Protein AF-A0A7T5BMC9-F1 (afdb_monomer_lite)

Structure (mmCIF, N/CA/C/O backbone):
data_AF-A0A7T5BMC9-F1
#
_entry.id   AF-A0A7T5BMC9-F1
#
loop_
_atom_site.group_PDB
_atom_site.id
_atom_site.type_symbol
_atom_site.label_atom_id
_atom_site.label_alt_id
_atom_site.label_comp_id
_atom_site.label_asym_id
_atom_site.label_entity_id
_atom_site.label_seq_id
_atom_site.pdbx_PDB_ins_code
_atom_site.Cartn_x
_atom_site.Cartn_y
_atom_site.Cartn_z
_atom_site.occupancy
_atom_site.B_iso_or_equiv
_atom_site.auth_seq_id
_atom_site.auth_comp_id
_atom_site.auth_asym_id
_atom_site.auth_atom_id
_atom_site.pdbx_PDB_model_num
ATOM 1 N N . GLU A 1 1 ? 11.135 18.7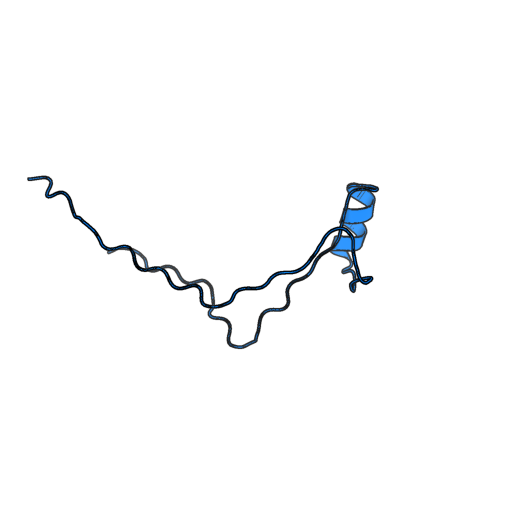11 -38.280 1.00 44.47 1 GLU A N 1
ATOM 2 C CA . GLU A 1 1 ? 11.043 17.241 -38.289 1.00 44.47 1 GLU A CA 1
ATOM 3 C C . GLU A 1 1 ? 10.759 16.806 -36.862 1.00 44.47 1 GLU A C 1
ATOM 5 O O . GLU A 1 1 ? 11.651 16.413 -36.128 1.00 44.47 1 GLU A O 1
ATOM 10 N N . GLU A 1 2 ? 9.523 17.030 -36.424 1.00 44.84 2 GLU A N 1
ATOM 11 C CA . GLU A 1 2 ? 9.001 16.405 -35.212 1.00 44.84 2 GLU A CA 1
ATOM 12 C C . GLU A 1 2 ? 8.349 15.123 -35.707 1.00 44.84 2 GLU A C 1
ATOM 14 O O . GLU A 1 2 ? 7.173 15.112 -36.059 1.00 44.84 2 GLU A O 1
ATOM 19 N N . ASP A 1 3 ? 9.170 14.089 -35.892 1.00 47.50 3 ASP A N 1
ATOM 20 C CA . ASP A 1 3 ? 8.652 12.757 -36.170 1.00 47.50 3 ASP A CA 1
ATOM 21 C C . ASP A 1 3 ? 7.721 12.392 -35.013 1.00 47.50 3 ASP A C 1
ATOM 23 O O . ASP A 1 3 ? 8.130 12.349 -33.849 1.00 47.50 3 ASP A O 1
ATOM 27 N N . GLU A 1 4 ? 6.450 12.182 -35.338 1.00 54.22 4 GLU A N 1
ATOM 28 C CA . GLU A 1 4 ? 5.456 11.621 -34.440 1.00 54.22 4 GLU A CA 1
ATOM 29 C C . GLU A 1 4 ? 5.965 10.248 -33.992 1.00 54.22 4 GLU A C 1
ATOM 31 O O . GLU A 1 4 ? 5.776 9.234 -34.667 1.00 54.22 4 GL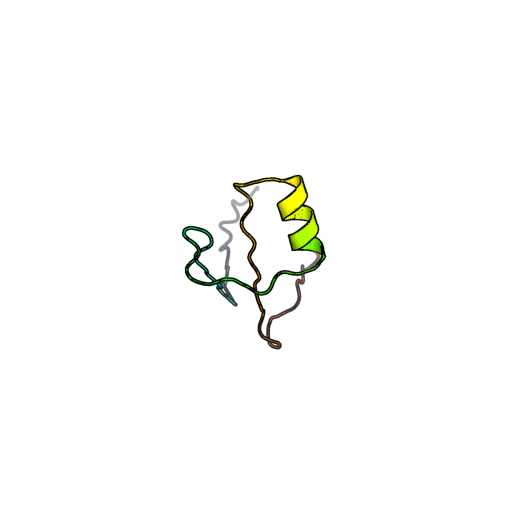U A O 1
ATOM 36 N N . VAL A 1 5 ? 6.671 10.201 -32.858 1.00 58.00 5 VAL A N 1
ATOM 37 C CA . VAL A 1 5 ? 7.124 8.943 -32.273 1.00 58.00 5 VAL A CA 1
ATOM 38 C C . VAL A 1 5 ? 5.874 8.185 -31.845 1.00 58.00 5 VAL A C 1
ATOM 40 O O . VAL A 1 5 ? 5.349 8.376 -30.747 1.00 58.00 5 VAL A O 1
ATOM 43 N N . MET A 1 6 ? 5.393 7.299 -32.716 1.00 61.50 6 MET A N 1
ATOM 44 C CA . MET A 1 6 ? 4.465 6.228 -32.370 1.00 61.50 6 MET A CA 1
ATOM 45 C C . MET A 1 6 ? 5.182 5.257 -31.421 1.00 61.50 6 MET A C 1
ATOM 47 O O . MET A 1 6 ? 5.624 4.174 -31.800 1.00 61.50 6 MET A O 1
ATOM 51 N N . GLY A 1 7 ? 5.364 5.679 -30.171 1.00 65.75 7 GLY A N 1
ATOM 52 C CA . GLY A 1 7 ? 5.988 4.884 -29.126 1.00 65.75 7 GLY A CA 1
ATOM 53 C C . GLY A 1 7 ? 5.032 3.802 -28.635 1.00 65.75 7 GLY A C 1
ATOM 54 O O . GLY A 1 7 ? 3.927 4.091 -28.175 1.00 65.75 7 GLY A O 1
ATOM 55 N N . LEU A 1 8 ? 5.464 2.543 -28.685 1.00 73.12 8 LEU A N 1
ATOM 56 C CA . LEU A 1 8 ? 4.766 1.450 -28.016 1.00 73.12 8 LEU A CA 1
ATOM 57 C C . LEU A 1 8 ? 5.024 1.550 -26.507 1.00 73.12 8 LEU A C 1
ATOM 59 O O . LEU A 1 8 ? 6.148 1.363 -26.043 1.00 73.12 8 LEU A O 1
ATOM 63 N N . LYS A 1 9 ? 3.982 1.838 -25.721 1.00 76.94 9 LYS A N 1
ATOM 64 C CA . LYS A 1 9 ? 4.051 1.791 -24.255 1.00 76.94 9 LYS A CA 1
ATOM 65 C C . LYS A 1 9 ? 3.803 0.360 -23.783 1.00 76.94 9 LYS A C 1
ATOM 67 O O . LYS A 1 9 ? 2.693 -0.148 -23.907 1.00 76.94 9 LYS A O 1
ATOM 72 N N . PHE A 1 10 ? 4.818 -0.272 -23.200 1.00 81.44 10 PHE A N 1
ATOM 73 C CA . PHE A 1 10 ? 4.666 -1.556 -22.520 1.00 81.44 10 PHE A CA 1
ATOM 74 C C . PHE A 1 10 ? 4.417 -1.343 -21.023 1.00 81.44 10 PHE A C 1
ATOM 76 O O . PHE A 1 10 ? 5.086 -0.536 -20.380 1.00 81.44 10 PHE A O 1
ATOM 83 N N . SER A 1 11 ? 3.455 -2.077 -20.466 1.00 87.00 11 SER A N 1
ATOM 84 C CA . SER A 1 11 ? 3.179 -2.124 -19.031 1.00 87.00 11 SER A CA 1
ATOM 85 C C . SER A 1 11 ? 2.847 -3.558 -18.648 1.00 87.00 11 SER A C 1
ATOM 87 O O . SER A 1 11 ? 2.096 -4.227 -19.359 1.00 87.00 11 SER A O 1
ATOM 89 N N . LYS A 1 12 ? 3.394 -4.029 -17.528 1.00 87.75 12 LYS A N 1
ATOM 90 C CA . LYS A 1 12 ? 3.096 -5.349 -16.973 1.00 87.75 12 LYS A CA 1
ATOM 91 C C . LYS A 1 12 ? 2.687 -5.206 -15.516 1.00 87.75 12 LYS A C 1
ATOM 93 O O . LYS A 1 12 ? 3.451 -4.694 -14.702 1.00 87.75 12 LYS A O 1
ATOM 98 N N . GLU A 1 13 ? 1.504 -5.708 -15.190 1.00 89.94 13 GLU A N 1
ATOM 99 C CA . GLU A 1 13 ? 1.051 -5.846 -13.810 1.00 89.94 13 GLU A CA 1
ATOM 100 C C . GLU A 1 13 ? 1.765 -7.047 -13.185 1.00 89.94 13 GLU A C 1
ATOM 102 O O . GLU A 1 13 ? 1.587 -8.189 -13.607 1.00 89.94 13 GLU A O 1
ATOM 107 N N . MET A 1 14 ? 2.651 -6.781 -12.225 1.00 88.88 14 MET A N 1
ATOM 108 C CA . MET A 1 14 ? 3.470 -7.826 -11.600 1.00 88.88 14 MET A CA 1
ATOM 109 C C . MET A 1 14 ? 2.736 -8.520 -10.450 1.00 88.88 14 MET A C 1
ATOM 111 O O . MET A 1 14 ? 2.870 -9.728 -10.280 1.00 88.88 14 MET A O 1
ATOM 115 N N . ILE A 1 15 ? 1.978 -7.761 -9.653 1.00 89.25 15 ILE A N 1
ATOM 116 C CA . ILE A 1 15 ? 1.216 -8.247 -8.497 1.00 89.25 15 ILE A CA 1
ATOM 117 C C . ILE A 1 15 ? -0.104 -7.478 -8.455 1.00 89.25 15 ILE A C 1
ATOM 119 O O . ILE A 1 15 ? -0.097 -6.249 -8.507 1.00 89.25 15 ILE A O 1
ATOM 123 N N . ILE A 1 16 ? -1.218 -8.200 -8.331 1.00 90.25 16 ILE A N 1
ATOM 124 C CA . ILE A 1 16 ? -2.559 -7.634 -8.166 1.00 90.25 16 ILE A CA 1
ATOM 125 C C . ILE A 1 16 ? -3.123 -8.159 -6.847 1.00 90.25 16 ILE A C 1
ATOM 127 O O . ILE A 1 16 ? -3.142 -9.367 -6.617 1.00 90.25 16 ILE A O 1
ATOM 131 N N . ALA A 1 17 ? -3.577 -7.253 -5.985 1.00 90.25 17 ALA A N 1
ATOM 132 C CA . ALA A 1 17 ? -4.244 -7.585 -4.733 1.00 90.25 17 ALA A CA 1
ATOM 133 C C . ALA A 1 17 ? -5.601 -6.877 -4.679 1.00 90.25 17 ALA A C 1
ATOM 135 O O . ALA A 1 17 ? -5.704 -5.692 -4.992 1.00 90.25 17 ALA A O 1
ATOM 136 N N . GLY A 1 18 ? -6.639 -7.610 -4.280 1.00 90.25 18 GLY A N 1
ATOM 137 C CA . GLY A 1 18 ? -7.998 -7.101 -4.131 1.00 90.25 18 GLY A CA 1
ATOM 138 C C . GLY A 1 18 ? -8.611 -7.581 -2.822 1.00 90.25 18 GLY A C 1
ATOM 139 O O . GLY A 1 18 ? -8.269 -8.654 -2.328 1.00 90.25 18 GLY A O 1
ATOM 140 N N . GLY A 1 19 ? -9.505 -6.777 -2.256 1.00 88.69 19 GLY A N 1
ATOM 141 C CA . GLY A 1 19 ? -10.221 -7.104 -1.029 1.00 88.69 19 GLY A CA 1
ATOM 142 C C . GLY A 1 19 ? -11.478 -6.255 -0.889 1.00 88.69 19 GLY A C 1
ATOM 143 O O . GLY A 1 19 ? -11.489 -5.084 -1.272 1.00 88.69 19 GLY A O 1
ATOM 144 N N . GLN A 1 20 ? -12.541 -6.852 -0.358 1.00 89.88 20 GLN A N 1
ATOM 145 C CA . GLN A 1 20 ? -13.795 -6.161 -0.079 1.00 89.88 20 GLN A CA 1
ATOM 146 C C . GLN A 1 20 ? -13.664 -5.374 1.228 1.00 89.88 20 GLN A C 1
ATOM 148 O O . GLN A 1 20 ? -13.459 -5.951 2.293 1.00 89.88 20 GLN A O 1
ATOM 153 N N . VAL A 1 21 ? -13.764 -4.047 1.145 1.00 89.06 21 VAL A N 1
ATOM 154 C CA . VAL A 1 21 ? -13.665 -3.164 2.321 1.00 89.06 21 VAL A CA 1
ATOM 155 C C . VAL A 1 21 ? -15.032 -2.996 2.994 1.00 89.06 21 VAL A C 1
ATOM 157 O O . VAL A 1 21 ? -15.122 -2.986 4.220 1.00 89.06 21 VAL A O 1
ATOM 160 N N . VAL A 1 22 ? -16.105 -2.896 2.200 1.00 89.56 22 VAL A N 1
ATOM 161 C CA . VAL A 1 22 ? -17.493 -2.769 2.671 1.00 89.56 22 VAL A CA 1
ATOM 162 C C . VAL A 1 22 ? -18.430 -3.551 1.734 1.00 89.56 22 VAL A C 1
ATOM 164 O O . VAL A 1 22 ? -18.292 -3.397 0.520 1.00 89.56 22 VAL A O 1
ATOM 167 N N . PRO A 1 23 ? -19.401 -4.334 2.250 1.00 88.25 23 PRO A N 1
ATOM 168 C CA . PRO A 1 23 ? -19.553 -4.717 3.655 1.00 88.25 23 PRO A CA 1
ATOM 169 C C . PRO A 1 23 ? -18.366 -5.572 4.113 1.00 88.25 23 PRO A C 1
ATOM 171 O O . PRO A 1 23 ? -17.780 -6.306 3.327 1.00 88.25 23 PRO A O 1
ATOM 174 N N . MET A 1 24 ? -17.955 -5.417 5.368 1.00 81.94 24 MET A N 1
ATOM 175 C CA . MET A 1 24 ? -16.758 -6.084 5.872 1.00 81.94 24 MET A CA 1
ATOM 176 C C . MET A 1 24 ? -17.107 -7.517 6.293 1.00 81.94 24 MET A C 1
ATOM 178 O O . MET A 1 24 ? -17.859 -7.706 7.249 1.00 81.94 24 MET A O 1
ATOM 182 N N . ASP A 1 25 ? -16.566 -8.513 5.590 1.00 77.62 25 ASP A N 1
ATOM 183 C CA . ASP A 1 25 ? -16.910 -9.926 5.823 1.00 77.62 25 ASP A CA 1
ATOM 184 C C . ASP A 1 25 ? -16.280 -10.493 7.109 1.00 77.62 25 ASP A C 1
ATOM 186 O O . ASP A 1 25 ? -16.833 -11.390 7.745 1.00 77.62 25 ASP A O 1
ATOM 190 N N . SER A 1 26 ? -15.123 -9.967 7.526 1.00 79.00 26 SER A N 1
ATOM 191 C CA . SER A 1 26 ? -14.411 -10.387 8.739 1.00 79.00 26 SER A CA 1
ATOM 192 C C . SER A 1 26 ? -13.743 -9.199 9.428 1.00 79.00 26 SER A C 1
ATOM 194 O O . SER A 1 26 ? -13.451 -8.195 8.789 1.00 79.00 26 SER A O 1
ATOM 196 N N . LYS A 1 27 ? -13.512 -9.279 10.747 1.00 77.50 27 LYS A N 1
ATOM 197 C CA . LYS A 1 27 ? -12.807 -8.221 11.489 1.00 77.50 27 LYS A CA 1
ATOM 198 C C . LYS A 1 27 ? -11.298 -8.329 11.229 1.00 77.50 27 LYS A C 1
ATOM 200 O O . LYS A 1 27 ? -10.704 -9.287 11.722 1.00 77.50 27 LYS A O 1
ATOM 205 N N . PRO A 1 28 ? -10.674 -7.383 10.501 1.00 81.12 28 PRO A N 1
ATOM 206 C CA . PRO A 1 28 ? -9.240 -7.415 10.263 1.00 81.12 28 PRO A CA 1
ATOM 207 C C . PRO A 1 28 ? -8.476 -7.061 11.540 1.00 81.12 28 PRO A C 1
ATOM 209 O O . PRO A 1 28 ? -8.992 -6.377 12.428 1.00 81.12 28 PRO A O 1
ATOM 212 N N . GLU A 1 29 ? -7.219 -7.490 11.613 1.00 86.06 29 GLU A N 1
ATOM 213 C CA . GLU A 1 29 ? -6.297 -7.006 12.636 1.00 86.06 29 GLU A CA 1
ATOM 214 C C . GLU A 1 29 ? -6.014 -5.517 12.414 1.00 86.06 29 GLU A C 1
ATOM 216 O O . GLU A 1 29 ? -5.629 -5.089 11.323 1.00 86.06 29 GLU A O 1
ATOM 221 N N . ILE A 1 30 ? -6.237 -4.715 13.456 1.00 90.94 30 ILE A N 1
ATOM 222 C CA . ILE A 1 30 ? -6.157 -3.256 13.384 1.00 90.94 30 ILE A CA 1
ATOM 223 C C . ILE A 1 30 ? -4.839 -2.793 13.996 1.00 90.94 30 ILE A C 1
ATOM 225 O O . ILE A 1 30 ? -4.522 -3.099 15.146 1.00 90.94 30 ILE A O 1
ATOM 229 N N . THR A 1 31 ? -4.094 -1.979 13.257 1.00 94.75 31 THR A N 1
ATOM 230 C CA . THR A 1 31 ? -2.870 -1.350 13.768 1.00 94.75 31 THR A CA 1
ATOM 231 C C . THR A 1 31 ? -3.180 -0.182 14.716 1.00 94.75 31 THR A C 1
ATOM 233 O O . THR A 1 31 ? -4.251 0.435 14.679 1.00 94.75 31 THR A O 1
ATOM 236 N N . THR A 1 32 ? -2.208 0.214 15.543 1.00 94.81 32 THR A N 1
ATOM 237 C CA . THR A 1 32 ? -2.342 1.381 16.439 1.00 94.81 32 THR A CA 1
ATOM 238 C C . THR A 1 32 ? -2.695 2.667 15.679 1.00 94.81 32 THR A C 1
ATOM 240 O O . THR A 1 32 ? -3.443 3.506 16.186 1.00 94.81 32 THR A O 1
ATOM 243 N N . ILE A 1 33 ? -2.183 2.831 14.453 1.00 95.38 33 ILE A N 1
ATOM 244 C CA . ILE A 1 33 ? -2.482 3.989 13.596 1.00 95.38 33 ILE A CA 1
ATOM 245 C C . ILE A 1 33 ? -3.929 3.930 13.107 1.00 95.38 33 ILE A C 1
ATOM 247 O O . ILE A 1 33 ? -4.655 4.913 13.255 1.00 95.38 33 ILE A O 1
ATOM 251 N N . GLN A 1 34 ? -4.373 2.783 12.591 1.00 94.06 34 GLN A N 1
ATOM 252 C CA . GLN A 1 34 ? -5.756 2.608 12.144 1.00 94.06 34 GLN A CA 1
ATOM 253 C C . GLN A 1 34 ? -6.742 2.853 13.294 1.00 94.06 34 GLN A C 1
ATOM 255 O O . GLN A 1 34 ? -7.706 3.584 13.109 1.00 94.06 34 GLN A O 1
ATOM 260 N N . THR A 1 35 ? -6.450 2.387 14.514 1.00 93.19 35 THR A N 1
ATOM 261 C CA . THR A 1 35 ? -7.280 2.678 15.701 1.00 93.19 35 THR A CA 1
ATOM 262 C C . THR A 1 35 ? -7.460 4.183 15.938 1.00 93.19 35 THR A C 1
ATOM 264 O O . THR A 1 35 ? -8.558 4.642 16.260 1.00 93.19 35 THR A O 1
ATOM 267 N N . LYS A 1 36 ? -6.395 4.979 15.779 1.00 95.44 36 LYS A N 1
ATOM 268 C CA . LYS A 1 36 ? -6.470 6.444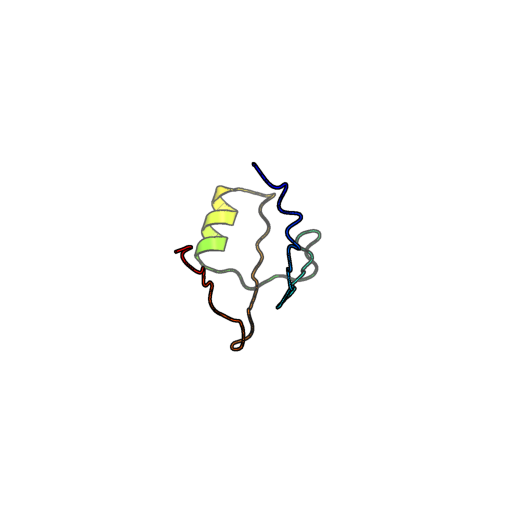 15.914 1.00 95.44 36 LYS A CA 1
ATOM 269 C C . LYS A 1 36 ? -7.275 7.077 14.777 1.00 95.44 36 LYS A C 1
ATOM 271 O O . LYS A 1 36 ? -8.032 8.011 15.028 1.00 95.44 36 LYS A O 1
ATOM 276 N N . LEU A 1 37 ? -7.125 6.575 13.551 1.00 95.12 37 LEU A N 1
ATOM 277 C CA . LEU A 1 37 ? -7.857 7.068 12.383 1.00 95.12 37 LEU A CA 1
ATOM 278 C C . LEU A 1 37 ? -9.353 6.772 12.480 1.00 95.12 37 LEU A C 1
ATOM 280 O O . LEU A 1 37 ? -10.142 7.679 12.246 1.00 95.12 37 LEU A O 1
ATOM 284 N N . LEU A 1 38 ? -9.741 5.571 12.913 1.00 93.25 38 LEU A N 1
ATOM 285 C CA . LEU A 1 38 ? -11.144 5.208 13.134 1.00 93.25 38 LEU A CA 1
ATOM 286 C C . LEU A 1 38 ? -11.813 6.163 14.131 1.00 93.25 38 LEU A C 1
ATOM 288 O O . LEU A 1 38 ? -12.875 6.710 13.854 1.00 93.25 38 LEU A O 1
ATOM 292 N N . LYS A 1 39 ? -11.138 6.464 15.249 1.00 93.19 39 LYS A N 1
ATOM 293 C CA . LYS A 1 39 ? -11.637 7.435 16.239 1.00 93.19 39 LYS A CA 1
ATOM 294 C C . LYS A 1 39 ? -11.753 8.858 15.687 1.00 93.19 39 LYS A C 1
ATOM 296 O O . LYS A 1 39 ? -12.614 9.607 16.132 1.00 93.19 39 LYS A O 1
ATOM 301 N N . LYS A 1 40 ? -10.866 9.251 14.768 1.00 95.62 40 LYS A N 1
ATOM 302 C CA . LYS A 1 40 ? -10.835 10.603 14.192 1.00 95.62 40 LYS A CA 1
ATOM 303 C C . LYS A 1 40 ? -11.852 10.789 13.062 1.00 95.62 40 LYS A C 1
ATOM 305 O O . LYS A 1 40 ? -12.366 11.889 12.900 1.00 95.62 40 LYS A O 1
ATOM 310 N N . LEU A 1 41 ? -12.080 9.750 12.263 1.00 93.56 41 LEU A N 1
ATOM 311 C CA . LEU A 1 41 ? -12.891 9.797 11.043 1.00 93.56 41 LEU A CA 1
ATOM 312 C C . LEU A 1 41 ? -14.354 9.382 11.277 1.00 93.56 41 LEU A C 1
ATOM 314 O O . LEU A 1 41 ? -15.208 9.734 10.468 1.00 93.56 41 LEU A O 1
ATOM 318 N N . GLY A 1 42 ? -14.651 8.698 12.386 1.00 89.75 42 GLY A N 1
ATOM 319 C CA . GLY A 1 42 ? -16.013 8.334 12.782 1.00 89.75 42 GLY A CA 1
ATOM 320 C C . GLY A 1 42 ? -16.546 7.075 12.092 1.00 89.75 42 GLY A C 1
ATOM 321 O O . GLY A 1 42 ? -15.783 6.239 11.611 1.00 89.75 42 GLY A O 1
ATOM 322 N N . ASP A 1 43 ? -17.873 6.942 12.058 1.00 87.50 43 ASP A N 1
ATOM 323 C CA . ASP A 1 43 ? -18.576 5.672 11.802 1.00 87.50 43 ASP A CA 1
ATOM 324 C C . ASP A 1 43 ? -18.434 5.114 10.374 1.00 87.50 43 ASP A C 1
ATOM 326 O O . ASP A 1 43 ? -18.654 3.927 10.150 1.00 87.50 43 ASP A O 1
ATOM 330 N N . ASN A 1 44 ? -18.022 5.944 9.412 1.00 89.44 44 ASN A N 1
ATOM 331 C CA . ASN A 1 44 ? -17.813 5.542 8.013 1.00 89.44 44 ASN A CA 1
ATOM 332 C C . ASN A 1 44 ? -16.338 5.258 7.684 1.00 89.44 44 ASN A C 1
ATOM 334 O O . ASN A 1 44 ? -15.928 5.317 6.523 1.00 89.44 44 ASN A O 1
ATOM 338 N N . ALA A 1 45 ? -15.513 5.003 8.699 1.00 92.12 45 ALA A N 1
ATOM 339 C CA . ALA A 1 45 ? -14.114 4.653 8.523 1.00 92.12 45 ALA A CA 1
ATOM 340 C C . ALA A 1 45 ? -13.933 3.130 8.583 1.00 92.12 45 ALA A C 1
ATOM 342 O O . ALA A 1 45 ? -14.259 2.493 9.583 1.00 92.12 45 ALA A O 1
ATOM 343 N N . TYR A 1 46 ? -13.369 2.554 7.521 1.00 91.38 46 TYR A N 1
ATOM 344 C CA . TYR A 1 46 ? -13.196 1.108 7.379 1.00 91.38 46 TYR A CA 1
ATOM 345 C C . TYR A 1 46 ? -11.710 0.770 7.205 1.00 91.38 46 TYR A C 1
ATOM 347 O O . TYR A 1 46 ? -11.072 1.286 6.283 1.00 91.38 46 TYR A O 1
ATOM 355 N N . PRO A 1 47 ? -11.119 -0.045 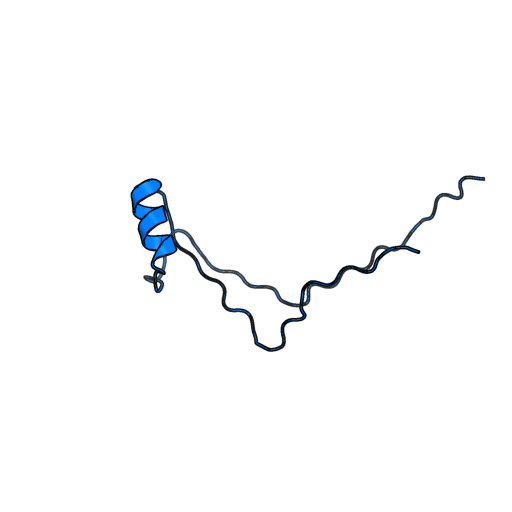8.094 1.00 91.75 47 PRO A N 1
ATOM 356 C CA . PRO A 1 47 ? -9.707 -0.389 8.011 1.00 91.75 47 PRO A CA 1
ATOM 357 C C . PRO A 1 47 ? -9.465 -1.463 6.942 1.00 91.75 47 PRO A C 1
ATOM 359 O O . PRO A 1 47 ? -10.264 -2.378 6.773 1.00 91.75 47 PRO A O 1
ATOM 362 N N . PHE A 1 48 ? -8.322 -1.383 6.263 1.00 91.75 48 PHE A N 1
ATOM 363 C CA . PHE A 1 48 ? -7.838 -2.416 5.347 1.00 91.75 48 PHE A CA 1
ATOM 364 C C . PHE A 1 48 ? -6.310 -2.495 5.401 1.00 91.75 48 PHE A C 1
ATOM 366 O O . PHE A 1 48 ? -5.640 -1.515 5.741 1.00 91.75 48 PHE A O 1
ATOM 373 N N . THR A 1 49 ? -5.768 -3.660 5.051 1.00 90.88 49 THR 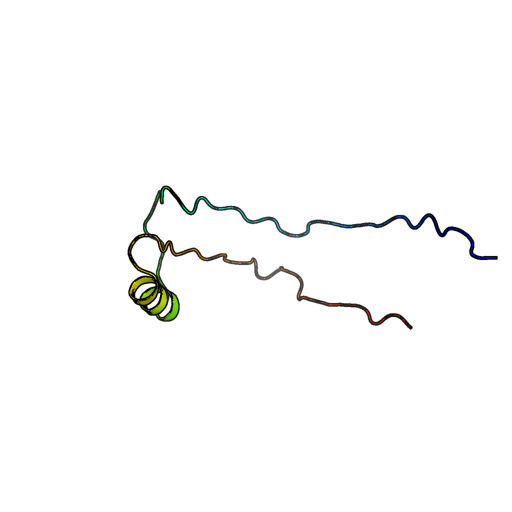A N 1
ATOM 374 C CA . THR A 1 49 ? -4.326 -3.930 5.052 1.00 90.88 49 THR A CA 1
ATOM 375 C C . THR A 1 49 ? -3.990 -4.857 3.888 1.00 90.88 49 THR A C 1
ATOM 377 O O . THR A 1 49 ? -4.677 -5.854 3.677 1.00 90.88 49 THR A O 1
ATOM 380 N N . PHE A 1 50 ? -2.918 -4.551 3.156 1.00 91.25 50 PHE A N 1
ATOM 381 C CA . PHE A 1 50 ? -2.351 -5.441 2.143 1.00 91.25 50 PHE A CA 1
ATOM 382 C C . PHE A 1 50 ? -1.031 -6.022 2.639 1.00 91.25 50 PHE A C 1
ATOM 384 O O . PHE A 1 50 ? -0.189 -5.297 3.164 1.00 91.25 50 PHE A O 1
ATOM 391 N N . HIS A 1 51 ? -0.852 -7.323 2.429 1.00 89.88 51 HIS A N 1
ATOM 392 C CA . HIS A 1 51 ? 0.403 -8.020 2.681 1.00 89.88 51 HIS A CA 1
ATOM 393 C C . HIS A 1 51 ? 1.029 -8.361 1.336 1.00 89.88 51 HIS A C 1
ATOM 395 O O . HIS A 1 51 ? 0.451 -9.106 0.545 1.00 89.88 51 HIS A O 1
ATOM 401 N N . PHE A 1 52 ? 2.188 -7.775 1.063 1.00 89.56 52 PHE A N 1
ATOM 402 C CA . PHE A 1 52 ? 2.933 -8.055 -0.156 1.00 89.56 52 PHE A CA 1
ATOM 403 C C . PHE A 1 52 ? 3.789 -9.314 0.026 1.00 89.56 52 PHE A C 1
ATOM 405 O O . PHE A 1 52 ? 4.285 -9.551 1.129 1.00 89.56 52 PHE A O 1
ATOM 412 N N . PRO A 1 53 ? 3.984 -10.118 -1.033 1.00 90.69 53 PRO A N 1
ATOM 413 C CA . PRO A 1 53 ? 4.926 -11.227 -0.991 1.00 90.69 53 PRO A CA 1
ATOM 414 C C . PRO A 1 53 ? 6.363 -10.704 -0.895 1.00 90.69 53 PRO A C 1
ATOM 416 O O . PRO A 1 53 ? 6.689 -9.654 -1.447 1.00 90.69 53 PRO A O 1
ATOM 419 N N . GLU A 1 54 ? 7.248 -11.473 -0.261 1.00 89.94 54 GLU A N 1
ATOM 420 C CA . GLU A 1 54 ? 8.669 -11.112 -0.111 1.00 89.94 54 GLU A CA 1
ATOM 421 C C . GLU A 1 54 ? 9.402 -10.980 -1.456 1.00 89.94 54 GLU A C 1
ATOM 423 O O . GLU A 1 54 ? 10.389 -10.262 -1.567 1.00 89.94 54 GLU A O 1
ATOM 428 N N . SER A 1 55 ? 8.895 -11.637 -2.502 1.00 89.56 55 SER A N 1
ATOM 429 C CA . SER A 1 55 ? 9.425 -11.554 -3.864 1.00 89.56 55 SER A CA 1
ATOM 430 C C . SER A 1 55 ? 8.964 -10.311 -4.637 1.00 89.56 55 SER A C 1
ATOM 432 O O . SER A 1 55 ? 9.246 -10.208 -5.834 1.00 89.56 55 SER A O 1
ATOM 434 N N . ALA A 1 56 ? 8.195 -9.406 -4.022 1.00 91.38 56 ALA A N 1
ATOM 435 C CA . ALA A 1 56 ? 7.727 -8.198 -4.689 1.00 91.38 56 ALA A CA 1
ATOM 436 C C . ALA A 1 56 ? 8.913 -7.282 -5.046 1.00 91.38 56 ALA A C 1
ATOM 438 O O . ALA A 1 56 ? 9.744 -6.996 -4.183 1.00 91.38 56 ALA A O 1
ATOM 439 N N . PRO A 1 57 ? 9.012 -6.803 -6.301 1.00 91.31 57 PRO A N 1
ATOM 440 C CA . PRO A 1 57 ? 10.084 -5.895 -6.676 1.00 91.31 57 PRO A CA 1
ATOM 441 C C . PRO A 1 57 ? 9.931 -4.557 -5.945 1.00 91.31 57 PRO A C 1
ATOM 443 O O . PRO A 1 57 ? 8.823 -4.050 -5.766 1.00 91.31 57 PRO A O 1
ATOM 446 N N . SER A 1 58 ? 11.057 -3.956 -5.567 1.00 91.69 58 SER A N 1
ATOM 447 C CA . SER A 1 58 ? 11.088 -2.591 -5.040 1.00 91.69 58 SER A CA 1
ATOM 448 C C . SER A 1 58 ? 10.663 -1.569 -6.100 1.00 91.69 58 SER A C 1
ATOM 450 O O . SER A 1 58 ? 10.820 -1.789 -7.301 1.00 91.69 58 SER A O 1
ATOM 452 N N . SER A 1 59 ? 10.175 -0.410 -5.652 1.00 93.38 59 SER A N 1
ATOM 453 C CA . SER A 1 59 ? 9.860 0.711 -6.543 1.00 93.38 59 SER A CA 1
ATOM 454 C C . SER A 1 59 ? 11.145 1.313 -7.118 1.00 93.38 59 SER A C 1
ATOM 456 O O . SER A 1 59 ? 11.940 1.893 -6.379 1.00 93.38 59 SER A O 1
ATOM 458 N N . ILE A 1 60 ? 11.344 1.187 -8.431 1.00 92.12 60 ILE A N 1
ATOM 459 C CA . ILE A 1 60 ? 12.525 1.680 -9.152 1.00 92.12 60 ILE A CA 1
ATOM 460 C C . ILE A 1 60 ? 12.059 2.503 -10.354 1.00 92.12 60 ILE A C 1
ATOM 462 O O . ILE A 1 60 ? 11.193 2.066 -11.109 1.00 92.12 60 ILE A O 1
ATOM 466 N N . THR A 1 61 ? 12.679 3.666 -10.556 1.00 92.75 61 THR A N 1
ATOM 467 C CA . THR A 1 61 ? 12.489 4.505 -11.745 1.00 92.75 61 THR A CA 1
ATOM 468 C C . THR A 1 61 ? 13.838 4.710 -12.416 1.00 92.75 61 THR A C 1
ATOM 470 O O . THR A 1 61 ? 14.812 5.062 -11.752 1.00 92.75 61 THR A O 1
ATOM 473 N N . LEU A 1 62 ? 13.902 4.497 -13.729 1.00 89.19 62 LEU A N 1
ATOM 474 C CA . LEU A 1 62 ? 15.093 4.803 -14.515 1.00 89.19 62 LEU A CA 1
ATOM 475 C C . LEU A 1 62 ? 15.126 6.305 -14.799 1.00 89.19 62 LEU A C 1
ATOM 477 O O . LEU A 1 62 ? 14.134 6.866 -15.263 1.00 89.19 62 LEU A O 1
ATOM 481 N N . GLN A 1 63 ? 16.253 6.953 -14.507 1.00 91.50 63 GLN A N 1
ATOM 482 C CA . GLN A 1 63 ? 16.470 8.333 -14.930 1.00 91.50 63 GLN A CA 1
ATOM 483 C C . GLN A 1 63 ? 16.661 8.347 -16.455 1.00 91.50 63 GLN A C 1
ATOM 485 O O . GLN A 1 63 ? 17.496 7.583 -16.948 1.00 91.50 63 GLN A O 1
ATOM 490 N N . PRO A 1 64 ? 15.896 9.157 -17.207 1.00 85.44 64 PRO A N 1
ATOM 491 C CA . PRO A 1 64 ? 16.182 9.376 -18.619 1.00 85.44 64 PRO A CA 1
ATOM 492 C C . PRO A 1 64 ? 17.536 10.094 -18.752 1.00 85.44 64 PRO A C 1
ATOM 494 O O . PRO A 1 64 ? 17.848 10.969 -17.944 1.00 85.44 64 PRO A O 1
ATOM 497 N N . GLY A 1 65 ? 18.345 9.657 -19.721 1.00 76.44 65 GLY A N 1
ATOM 498 C CA . GLY A 1 65 ? 19.661 10.236 -20.018 1.00 76.44 65 GLY A CA 1
ATOM 499 C C . GLY A 1 65 ? 19.585 11.588 -20.709 1.00 76.44 65 GLY A C 1
ATOM 500 O O . GLY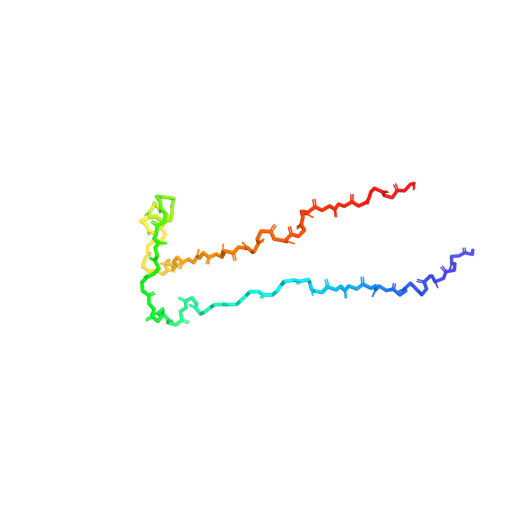 A 1 65 ? 18.557 11.846 -21.375 1.00 76.44 65 GLY A O 1
#

Organism: NCBI:txid107921

Radius of gyration: 19.99 Å; chains: 1; bounding box: 39×29×55 Å

Secondary structure (DSSP, 8-state):
---------------------SS-SS-PPPPHHHHHHHHHH-TT---------TTPPP---PPP-

pLDDT: mean 85.23, std 12.26, range [44.47, 95.62]

InterPro domains:
  IPR000698 Arrestin [PTHR11792] (1-65)
  IPR011021 Arrestin-like, N-terminal [PF00339] (2-64)
  IPR014753 Arrestin, N-terminal [G3DSA:2.60.40.840] (1-65)
  IPR014756 Immunoglobulin E-set [SSF81296] (1-65)

Foldseek 3Di:
DPPPPPDDDDDDDPDDDDDDQPPDPDDDDADPVLVVVCVVVDDPRTDDDDDDDPPDDDDDDDDDD

Sequence (65 aa):
EEDEVMGLKFSKEMIIAGGQVVPMDSKPEITTIQTKLLKKLGDNAYPFTFHFPESAPSSITLQPG